Protein AF-A0A7C6AVH5-F1 (afdb_monomer_lite)

pLDDT: mean 94.81, std 6.46, range [58.53, 98.62]

Secondary structure (DSSP, 8-state):
----EEGGGGHHHH-BTTB--SS---HHHHHHHHHHHT-SEEEE-TTS-GGGS-HHHHHHHHHHHHHTT-EEEE----

Structure (mmCIF, N/CA/C/O backbone):
data_AF-A0A7C6AVH5-F1
#
_entry.id   AF-A0A7C6AVH5-F1
#
loop_
_atom_site.group_PDB
_atom_site.id
_atom_site.type_symbol
_atom_site.label_atom_id
_atom_site.label_alt_id
_atom_site.label_comp_id
_atom_site.label_asym_id
_atom_site.label_entity_id
_atom_site.label_seq_id
_atom_site.pdbx_PDB_ins_code
_atom_site.Cartn_x
_atom_site.Cartn_y
_atom_site.Cartn_z
_atom_site.occupancy
_atom_site.B_iso_or_equiv
_atom_site.auth_seq_id
_atom_site.auth_comp_id
_atom_site.auth_asym_id
_atom_site.auth_atom_id
_atom_site.pdbx_PDB_model_num
ATOM 1 N N . MET A 1 1 ? -6.029 -7.605 17.987 1.00 72.06 1 MET A N 1
ATOM 2 C CA . MET A 1 1 ? -5.667 -8.129 16.649 1.00 72.06 1 MET A CA 1
ATOM 3 C C . MET A 1 1 ? -6.266 -7.222 15.586 1.00 72.06 1 MET A C 1
ATOM 5 O O . MET A 1 1 ? -7.394 -6.786 15.778 1.00 72.06 1 MET A O 1
ATOM 9 N N . ARG A 1 2 ? -5.534 -6.921 14.504 1.00 86.88 2 ARG A N 1
ATOM 10 C CA . ARG A 1 2 ? -6.003 -6.093 13.378 1.00 86.88 2 ARG A CA 1
ATOM 11 C C . ARG A 1 2 ? -5.855 -6.874 12.072 1.00 86.88 2 ARG A C 1
ATOM 13 O O . ARG A 1 2 ? -4.795 -7.439 11.837 1.00 86.88 2 ARG A O 1
ATOM 20 N N . LEU A 1 3 ? -6.900 -6.898 11.245 1.00 95.56 3 LEU A N 1
ATOM 21 C CA . LEU A 1 3 ? -6.846 -7.486 9.905 1.00 95.56 3 LEU A CA 1
ATOM 22 C C . LEU A 1 3 ? -6.096 -6.546 8.949 1.00 95.56 3 LEU A C 1
ATOM 24 O O . LEU A 1 3 ? -6.342 -5.338 8.969 1.00 95.56 3 LEU A O 1
ATOM 28 N N . ALA A 1 4 ? -5.214 -7.098 8.116 1.00 97.00 4 ALA A N 1
ATOM 29 C CA . ALA A 1 4 ? -4.456 -6.354 7.117 1.00 97.00 4 ALA A CA 1
ATOM 30 C C . ALA A 1 4 ? -4.441 -7.086 5.768 1.00 97.00 4 ALA A C 1
ATOM 32 O O . ALA A 1 4 ? -4.432 -8.315 5.723 1.00 97.00 4 ALA A O 1
ATOM 33 N N . LEU A 1 5 ? -4.439 -6.320 4.676 1.00 98.00 5 LEU A N 1
ATOM 34 C CA . LEU A 1 5 ? -4.353 -6.822 3.307 1.00 98.00 5 LEU A CA 1
ATOM 35 C C . LEU A 1 5 ? -2.937 -6.600 2.770 1.00 98.00 5 LEU A C 1
ATOM 37 O O . LEU A 1 5 ? -2.527 -5.465 2.527 1.00 98.00 5 LEU A O 1
ATOM 41 N N . SER A 1 6 ? -2.184 -7.682 2.589 1.00 97.31 6 SER A N 1
ATOM 42 C CA . SER A 1 6 ? -0.807 -7.613 2.088 1.00 97.31 6 SER A CA 1
ATOM 43 C C . SER A 1 6 ? -0.742 -7.522 0.567 1.00 97.31 6 SER A C 1
ATOM 45 O O . SER A 1 6 ? -1.527 -8.174 -0.124 1.00 97.31 6 SER A O 1
ATOM 47 N N . SER A 1 7 ? 0.250 -6.804 0.037 1.00 97.06 7 SER A N 1
ATOM 48 C CA . SER A 1 7 ? 0.619 -6.819 -1.384 1.00 97.06 7 SER A CA 1
ATOM 49 C C . SER A 1 7 ? 0.977 -8.223 -1.897 1.00 97.06 7 SER A C 1
ATOM 51 O O . SER A 1 7 ? 0.850 -8.490 -3.093 1.00 97.06 7 SER A O 1
ATOM 53 N N . TYR A 1 8 ? 1.379 -9.149 -1.017 1.00 96.06 8 TYR A N 1
ATOM 54 C CA . TYR A 1 8 ? 1.581 -10.568 -1.345 1.00 96.06 8 TYR A CA 1
ATOM 55 C C . TYR A 1 8 ? 0.276 -11.368 -1.473 1.00 96.06 8 TYR A C 1
ATOM 57 O O . TYR A 1 8 ? 0.280 -12.448 -2.048 1.00 96.06 8 TYR A O 1
ATOM 65 N N . THR A 1 9 ? -0.866 -10.836 -1.031 1.00 96.94 9 THR A N 1
ATOM 66 C CA . THR A 1 9 ? -2.180 -11.435 -1.345 1.00 96.94 9 THR A CA 1
ATOM 67 C C . THR A 1 9 ? -2.440 -11.417 -2.856 1.00 96.94 9 THR A C 1
ATOM 69 O O . THR A 1 9 ? -3.141 -12.273 -3.386 1.00 96.94 9 THR A O 1
ATOM 72 N N . TYR A 1 10 ? -1.833 -10.455 -3.561 1.00 96.38 10 TYR A N 1
ATOM 73 C CA . TYR A 1 10 ? -1.998 -10.217 -4.991 1.00 96.38 10 TYR A CA 1
ATOM 74 C C . TYR A 1 10 ? -0.695 -10.399 -5.778 1.00 96.38 10 TYR A C 1
ATOM 76 O O . TYR A 1 10 ? -0.464 -9.684 -6.748 1.00 96.38 10 TYR A O 1
ATOM 84 N N . THR A 1 11 ? 0.162 -11.354 -5.400 1.00 94.25 11 THR A N 1
ATOM 85 C CA . THR A 1 11 ? 1.503 -11.548 -5.991 1.00 94.25 11 THR A CA 1
ATOM 86 C C . THR A 1 11 ? 1.534 -11.454 -7.521 1.00 94.25 11 THR A C 1
ATOM 88 O O . THR A 1 11 ? 2.361 -10.737 -8.075 1.00 94.25 11 THR A O 1
ATOM 91 N N . TRP A 1 12 ? 0.602 -12.110 -8.214 1.00 95.25 12 TRP A N 1
ATOM 92 C CA . TRP A 1 12 ? 0.542 -12.093 -9.680 1.00 95.25 12 TRP A CA 1
ATOM 93 C C . TRP A 1 12 ? 0.074 -10.760 -10.269 1.00 95.25 12 TRP A C 1
ATOM 95 O O . TRP A 1 12 ? 0.539 -10.378 -11.339 1.00 95.25 12 TRP A O 1
ATOM 105 N N . ALA A 1 13 ? -0.825 -10.050 -9.584 1.00 96.56 13 ALA A N 1
ATOM 106 C CA . ALA A 1 13 ? -1.299 -8.745 -10.033 1.00 96.56 13 ALA A CA 1
ATOM 107 C C . ALA A 1 13 ? -0.273 -7.641 -9.738 1.00 96.56 13 ALA A C 1
ATOM 109 O O . ALA A 1 13 ? -0.149 -6.705 -10.519 1.00 96.56 13 ALA A O 1
ATOM 110 N N . THR A 1 14 ? 0.502 -7.751 -8.658 1.00 95.31 14 THR A N 1
ATOM 111 C CA . THR A 1 14 ? 1.633 -6.851 -8.372 1.00 95.31 14 THR A CA 1
ATOM 112 C C . THR A 1 14 ? 2.797 -7.091 -9.351 1.00 95.31 14 THR A C 1
ATOM 114 O O . THR A 1 14 ? 3.461 -6.146 -9.798 1.00 95.31 14 THR A O 1
ATOM 117 N N . GLY A 1 15 ? 2.996 -8.359 -9.727 1.00 94.12 15 GLY A N 1
ATOM 118 C CA . GLY A 1 15 ? 4.030 -8.843 -10.637 1.00 94.12 15 GLY A CA 1
ATOM 119 C C . GLY A 1 15 ? 5.122 -9.637 -9.922 1.00 94.12 15 GLY A C 1
ATOM 120 O O . GLY A 1 15 ? 5.423 -9.399 -8.752 1.00 94.12 15 GLY A O 1
ATOM 121 N N . VAL A 1 16 ? 5.720 -10.586 -10.645 1.00 92.56 16 VAL A N 1
ATOM 122 C CA . VAL A 1 16 ? 6.873 -11.373 -10.186 1.00 92.56 16 VAL A CA 1
ATOM 123 C C . VAL A 1 16 ? 8.010 -11.287 -11.207 1.00 92.56 16 VAL A C 1
ATOM 125 O O . VAL A 1 16 ? 7.736 -11.121 -12.400 1.00 92.56 16 VAL A O 1
ATOM 128 N N . PRO A 1 17 ? 9.284 -11.422 -10.791 1.00 89.88 17 PRO A N 1
ATOM 129 C CA . PRO A 1 17 ? 10.409 -11.447 -11.721 1.00 89.88 17 PRO A CA 1
ATOM 130 C C . PRO A 1 17 ? 10.190 -12.458 -12.856 1.00 89.88 17 PRO A C 1
ATOM 132 O O . PRO A 1 17 ? 9.825 -13.607 -12.617 1.00 89.88 17 PRO A O 1
ATOM 135 N N . GLY A 1 18 ? 10.364 -12.014 -14.101 1.00 92.88 18 GLY A N 1
ATOM 136 C CA . GLY A 1 18 ? 10.132 -12.830 -15.300 1.00 92.88 18 GLY A CA 1
ATOM 137 C C . GLY A 1 18 ? 8.668 -12.957 -15.743 1.00 92.88 18 GLY A C 1
ATOM 138 O O . GLY A 1 18 ? 8.420 -13.452 -16.839 1.00 92.88 18 GLY A O 1
ATOM 139 N N . LYS A 1 19 ? 7.692 -12.489 -14.951 1.00 91.75 19 LYS A N 1
ATOM 140 C CA . LYS A 1 19 ? 6.272 -12.481 -15.331 1.00 91.75 19 LYS A CA 1
ATOM 141 C C . LYS A 1 19 ? 5.543 -11.272 -14.744 1.00 91.75 19 LYS A C 1
ATOM 143 O O . LYS A 1 19 ? 4.880 -11.349 -13.708 1.00 91.75 19 LYS A O 1
ATOM 148 N N . MET A 1 20 ? 5.665 -10.149 -15.446 1.00 94.12 20 MET A N 1
ATOM 149 C CA . MET A 1 20 ? 4.961 -8.913 -15.113 1.00 94.12 20 MET A CA 1
ATOM 150 C C . MET A 1 20 ? 3.603 -8.866 -15.824 1.00 94.12 20 MET A C 1
ATOM 152 O O . MET A 1 20 ? 3.541 -9.178 -17.014 1.00 94.12 20 MET A O 1
ATOM 156 N N . PRO A 1 21 ? 2.515 -8.487 -15.135 1.00 94.69 21 PRO A N 1
ATOM 157 C CA . PRO A 1 21 ? 1.233 -8.258 -15.786 1.00 94.69 21 PRO A CA 1
ATOM 158 C C . PRO A 1 21 ? 1.271 -6.960 -16.601 1.00 94.69 21 PRO A C 1
ATOM 160 O O . PRO A 1 21 ? 1.981 -6.020 -16.243 1.00 94.69 21 PRO A O 1
ATOM 163 N N . GLU A 1 22 ? 0.448 -6.880 -17.650 1.00 94.38 22 GLU A N 1
ATOM 164 C CA . GLU A 1 22 ? 0.293 -5.660 -18.462 1.00 94.38 22 GLU A CA 1
ATOM 165 C C . GLU A 1 22 ? -0.160 -4.463 -17.616 1.00 94.38 22 GLU A C 1
ATOM 167 O O . GLU A 1 22 ? 0.306 -3.340 -17.798 1.00 94.38 22 GLU A O 1
ATOM 172 N N . LYS A 1 23 ? -1.046 -4.719 -16.646 1.00 93.75 23 LYS A N 1
ATOM 173 C CA . LYS A 1 23 ? -1.518 -3.732 -15.678 1.00 93.75 23 LYS A CA 1
ATOM 174 C C . LYS A 1 23 ? -1.203 -4.204 -14.265 1.00 93.75 23 LYS A C 1
ATOM 176 O O . LYS A 1 23 ? -1.875 -5.087 -13.734 1.00 93.75 23 LYS A O 1
ATOM 181 N N . ARG A 1 24 ? -0.183 -3.598 -13.659 1.00 94.12 24 ARG A N 1
ATOM 182 C CA . ARG A 1 24 ? 0.230 -3.894 -12.283 1.00 94.12 24 ARG A CA 1
ATOM 183 C C . ARG A 1 24 ? -0.760 -3.312 -11.275 1.00 94.12 24 ARG A C 1
ATOM 185 O O . ARG A 1 24 ? -1.196 -2.171 -11.416 1.00 94.12 24 ARG A O 1
ATOM 192 N N . LEU A 1 25 ? -1.074 -4.086 -10.240 1.00 96.75 25 LEU A N 1
ATOM 193 C CA . LEU A 1 25 ? -1.688 -3.584 -9.018 1.00 96.75 25 LEU A CA 1
ATOM 194 C C . LEU A 1 25 ? -0.625 -2.801 -8.241 1.00 96.75 25 LEU A C 1
ATOM 196 O O . LEU A 1 25 ? 0.377 -3.370 -7.811 1.00 96.75 25 LEU A O 1
ATOM 200 N N . ASP A 1 26 ? -0.841 -1.501 -8.077 1.00 96.12 26 ASP A N 1
ATOM 201 C CA . ASP A 1 26 ? 0.036 -0.604 -7.327 1.00 96.12 26 ASP A CA 1
ATOM 202 C C . ASP A 1 26 ? -0.519 -0.311 -5.918 1.00 96.12 26 ASP A C 1
ATOM 204 O O . ASP A 1 26 ? -1.533 -0.871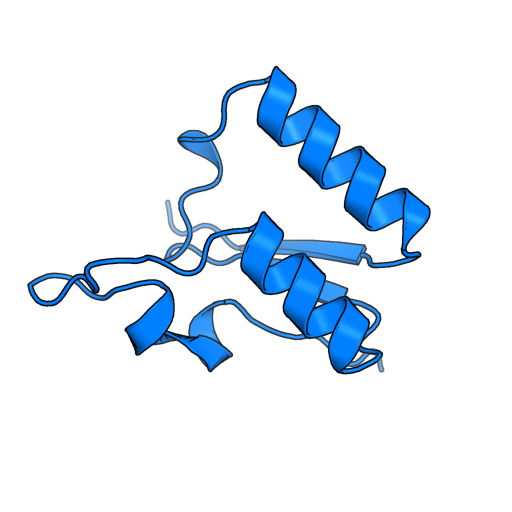 -5.490 1.00 96.12 26 ASP A O 1
ATOM 208 N N . ALA A 1 27 ? 0.150 0.577 -5.177 1.00 97.38 27 ALA A N 1
ATOM 209 C CA . ALA A 1 27 ? -0.253 0.952 -3.821 1.00 97.38 27 ALA A CA 1
ATOM 210 C C . ALA A 1 27 ? -1.654 1.587 -3.760 1.00 97.38 27 ALA A C 1
ATOM 212 O O . ALA A 1 27 ? -2.378 1.388 -2.782 1.00 97.38 27 ALA A O 1
ATOM 213 N N . PHE A 1 28 ? -2.064 2.313 -4.804 1.00 97.94 28 PHE A N 1
ATOM 214 C CA . PHE A 1 28 ? -3.399 2.905 -4.890 1.00 97.94 28 PHE A CA 1
ATOM 215 C C . PHE A 1 28 ? -4.459 1.835 -5.157 1.00 97.94 28 PHE A C 1
ATOM 217 O O . PHE A 1 28 ? -5.525 1.856 -4.541 1.00 97.94 28 PHE A O 1
ATOM 224 N N . GLY A 1 29 ? -4.152 0.867 -6.020 1.00 97.88 29 GLY A N 1
ATOM 225 C CA . GLY A 1 29 ? -4.986 -0.306 -6.251 1.00 97.88 29 GLY A CA 1
ATOM 226 C C . GLY A 1 29 ? -5.168 -1.143 -4.986 1.00 97.88 29 GLY A C 1
ATOM 227 O O . GLY A 1 29 ? -6.294 -1.494 -4.642 1.00 97.88 29 GLY A O 1
ATOM 228 N N . LEU A 1 30 ? -4.093 -1.398 -4.235 1.00 98.19 30 LEU A N 1
ATOM 229 C CA . LEU A 1 30 ? -4.170 -2.127 -2.965 1.00 98.19 30 LEU A CA 1
ATOM 230 C C . LEU A 1 30 ? -5.029 -1.388 -1.926 1.00 98.19 30 LEU A C 1
ATOM 232 O O . LEU A 1 30 ? -5.844 -2.008 -1.240 1.00 98.19 30 LEU A O 1
ATOM 236 N N . LEU A 1 31 ? -4.894 -0.061 -1.841 1.00 98.50 31 LEU A N 1
ATOM 237 C CA . LEU A 1 31 ? -5.734 0.780 -0.986 1.00 98.50 31 LEU A CA 1
ATOM 238 C C . LEU A 1 31 ? -7.215 0.726 -1.399 1.00 98.50 31 LEU A C 1
ATOM 240 O O . LEU A 1 31 ? -8.104 0.649 -0.543 1.00 98.50 31 LEU A O 1
ATOM 244 N N . ALA A 1 32 ? -7.494 0.743 -2.705 1.00 98.38 32 ALA A N 1
ATOM 245 C CA . ALA A 1 32 ? -8.847 0.600 -3.232 1.00 98.38 32 ALA A CA 1
ATOM 246 C C . ALA A 1 32 ? -9.450 -0.771 -2.881 1.00 98.38 32 ALA A C 1
ATOM 248 O O . ALA A 1 32 ? -10.592 -0.831 -2.421 1.00 98.38 32 ALA A O 1
ATOM 249 N N . GLU A 1 33 ? -8.675 -1.851 -2.993 1.00 98.38 33 GLU A N 1
ATOM 250 C CA . GLU A 1 33 ? -9.113 -3.191 -2.593 1.00 98.38 33 GLU A CA 1
ATOM 251 C C . GLU A 1 33 ? -9.380 -3.296 -1.091 1.00 98.38 33 GLU A C 1
ATOM 253 O O . GLU A 1 33 ? -10.412 -3.833 -0.690 1.00 98.38 33 GLU A O 1
ATOM 258 N N . ALA A 1 34 ? -8.517 -2.729 -0.245 1.00 98.44 34 ALA A N 1
ATOM 259 C CA . ALA A 1 34 ? -8.762 -2.695 1.196 1.00 98.44 34 ALA A CA 1
ATOM 260 C C . ALA A 1 34 ? -10.036 -1.913 1.548 1.00 98.44 34 ALA A C 1
ATOM 262 O O . ALA A 1 34 ? -10.813 -2.357 2.392 1.00 98.44 34 ALA A O 1
ATOM 263 N N . THR A 1 35 ? -10.307 -0.813 0.837 1.00 98.38 35 THR A N 1
ATOM 264 C CA . THR A 1 35 ? -11.567 -0.062 0.971 1.00 98.38 35 THR A CA 1
ATOM 265 C C . THR A 1 35 ? -12.766 -0.945 0.624 1.00 98.38 35 THR A C 1
ATOM 267 O O . THR A 1 35 ? -13.708 -1.056 1.408 1.00 98.38 35 THR A O 1
ATOM 270 N N . ARG A 1 36 ? -12.721 -1.616 -0.535 1.00 98.38 36 ARG A N 1
ATOM 271 C CA . ARG A 1 36 ? -13.794 -2.495 -1.023 1.00 98.38 36 ARG A CA 1
ATOM 272 C C . ARG A 1 36 ? -14.067 -3.656 -0.064 1.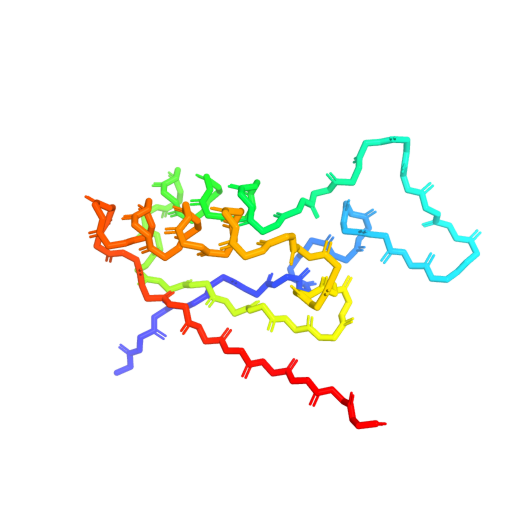00 98.38 36 ARG A C 1
ATOM 274 O O . ARG A 1 36 ? -15.221 -4.006 0.168 1.00 98.38 36 ARG A O 1
ATOM 281 N N . LEU A 1 37 ? -13.008 -4.237 0.497 1.00 98.06 37 LEU A N 1
ATOM 282 C CA . LEU A 1 37 ? -13.061 -5.364 1.429 1.00 98.06 37 LEU A CA 1
ATOM 283 C C . LEU A 1 37 ? -13.319 -4.952 2.887 1.00 98.06 37 LEU A C 1
ATOM 285 O O . LEU A 1 37 ? -13.452 -5.826 3.740 1.00 98.06 37 LEU A O 1
ATOM 289 N N . LYS A 1 38 ? -13.398 -3.646 3.182 1.00 97.69 38 LYS A N 1
ATOM 290 C CA . LYS A 1 38 ? -13.523 -3.094 4.543 1.00 97.69 38 LYS A CA 1
ATOM 291 C C . LYS A 1 38 ? -12.396 -3.558 5.481 1.00 97.69 38 LYS A C 1
ATOM 293 O O . LYS A 1 38 ? -12.619 -3.810 6.664 1.00 97.69 38 LYS A O 1
ATOM 298 N N . VAL A 1 39 ? -11.178 -3.667 4.949 1.00 98.12 39 VAL A N 1
ATOM 299 C CA . VAL A 1 39 ? -9.974 -4.013 5.714 1.00 98.12 39 VAL A CA 1
ATOM 300 C C . VAL A 1 39 ? -9.289 -2.723 6.182 1.00 98.12 39 VAL A C 1
ATOM 302 O O . VAL A 1 39 ? -8.983 -1.869 5.352 1.00 98.12 39 VAL A O 1
ATOM 305 N N . PRO A 1 40 ? -9.000 -2.559 7.486 1.00 97.94 40 PRO A N 1
ATOM 306 C CA . PRO A 1 40 ? -8.520 -1.288 8.043 1.00 97.94 40 PRO A CA 1
ATOM 307 C C . PRO A 1 40 ? -7.006 -1.059 7.883 1.00 97.94 40 PRO A C 1
ATOM 309 O O . PRO A 1 40 ? -6.462 -0.095 8.425 1.00 97.94 40 PRO A O 1
ATOM 312 N N . CYS A 1 41 ? -6.289 -1.960 7.213 1.00 98.31 41 CYS A N 1
ATOM 313 C CA . CYS A 1 41 ? -4.841 -1.890 7.063 1.00 98.31 41 CYS A CA 1
ATOM 314 C C . CYS A 1 41 ? -4.394 -2.504 5.733 1.00 98.31 41 CYS A C 1
ATOM 316 O O . CYS A 1 41 ? -4.886 -3.565 5.344 1.00 98.31 41 CYS A O 1
ATOM 318 N N . ILE A 1 42 ? -3.430 -1.871 5.070 1.00 98.31 42 ILE A N 1
ATOM 319 C CA . ILE A 1 42 ? -2.670 -2.475 3.974 1.00 98.31 42 ILE A CA 1
ATOM 320 C C . ILE A 1 42 ? -1.218 -2.676 4.389 1.00 98.31 42 ILE A C 1
ATOM 322 O O . ILE A 1 42 ? -0.633 -1.829 5.061 1.00 98.31 42 ILE A O 1
ATOM 326 N N . GLN A 1 43 ? -0.638 -3.791 3.956 1.00 97.38 43 GLN A N 1
ATOM 327 C CA . GLN A 1 43 ? 0.778 -4.102 4.131 1.00 97.38 43 GLN A CA 1
ATOM 328 C C . GLN A 1 43 ? 1.466 -4.035 2.773 1.00 97.38 43 GLN A C 1
ATOM 330 O O . GLN A 1 43 ? 1.236 -4.883 1.910 1.00 97.38 43 GLN A O 1
ATOM 335 N N . ILE A 1 44 ? 2.298 -3.016 2.585 1.00 96.75 44 ILE A N 1
ATOM 336 C CA . ILE A 1 44 ? 3.060 -2.803 1.360 1.00 96.75 44 ILE A CA 1
ATOM 337 C C . ILE A 1 44 ? 4.454 -3.392 1.559 1.00 96.75 44 ILE A C 1
ATOM 339 O O . ILE A 1 44 ? 5.250 -2.867 2.341 1.00 96.75 44 ILE A O 1
ATOM 343 N N . ALA A 1 45 ? 4.714 -4.512 0.887 1.00 95.38 45 ALA A N 1
ATOM 344 C CA . ALA A 1 45 ? 5.977 -5.229 0.975 1.00 95.38 45 ALA A CA 1
ATOM 345 C C . ALA A 1 45 ? 6.946 -4.884 -0.178 1.00 95.38 45 ALA A C 1
ATOM 347 O O . ALA A 1 45 ? 6.644 -4.075 -1.054 1.00 95.38 45 ALA A O 1
ATOM 348 N N . ASP A 1 46 ? 8.099 -5.552 -0.209 1.00 93.19 46 ASP A N 1
ATOM 349 C CA . ASP A 1 46 ? 9.181 -5.390 -1.191 1.00 93.19 46 ASP A CA 1
ATOM 350 C C . ASP A 1 46 ? 8.773 -5.653 -2.652 1.00 93.19 46 ASP A C 1
ATOM 352 O O . ASP A 1 46 ? 9.384 -5.110 -3.569 1.00 93.19 46 ASP A O 1
ATOM 356 N N . ASN A 1 47 ? 7.707 -6.420 -2.892 1.00 93.50 47 ASN A N 1
ATOM 357 C CA . ASN A 1 47 ? 7.160 -6.629 -4.236 1.00 93.50 47 ASN A CA 1
ATOM 358 C C . ASN A 1 47 ? 6.438 -5.394 -4.819 1.00 93.50 47 ASN A C 1
ATOM 360 O O . ASN A 1 47 ? 6.074 -5.398 -5.996 1.00 93.50 47 ASN A O 1
ATOM 364 N N . MET A 1 48 ? 6.231 -4.345 -4.019 1.00 93.94 48 MET A N 1
ATOM 365 C CA . MET A 1 48 ? 5.574 -3.099 -4.404 1.00 93.94 48 MET A CA 1
ATOM 366 C C . MET A 1 48 ? 6.486 -1.904 -4.057 1.00 93.94 48 MET A C 1
ATOM 368 O O . MET A 1 48 ? 6.418 -1.370 -2.947 1.00 93.94 48 MET A O 1
ATOM 372 N N . PRO A 1 49 ? 7.363 -1.478 -4.985 1.00 90.62 49 PRO A N 1
ATOM 373 C CA . PRO A 1 49 ? 8.455 -0.549 -4.695 1.00 90.62 49 PRO A CA 1
ATOM 374 C C . PRO A 1 49 ? 7.954 0.882 -4.440 1.00 90.62 49 PRO A C 1
ATOM 376 O O . PRO A 1 49 ? 7.824 1.702 -5.343 1.00 90.62 49 PRO A O 1
AT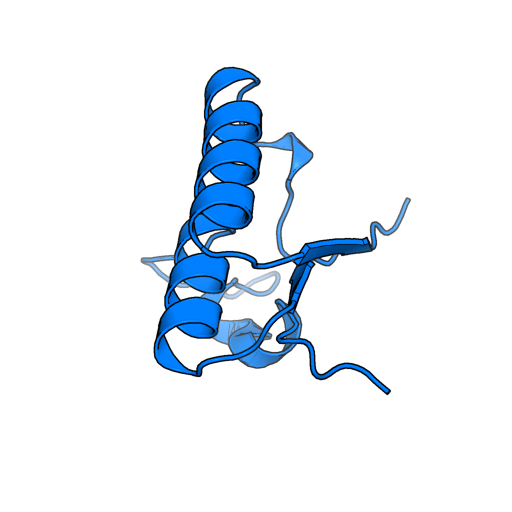OM 379 N N . LEU A 1 50 ? 7.712 1.217 -3.170 1.00 92.12 50 LEU A N 1
ATOM 380 C CA . LEU A 1 50 ? 7.264 2.555 -2.759 1.00 92.12 50 LEU A CA 1
ATOM 381 C C . LEU A 1 50 ? 8.252 3.681 -3.092 1.00 92.12 50 LEU A C 1
ATOM 383 O O . LEU A 1 50 ? 7.833 4.829 -3.217 1.00 92.12 50 LEU A O 1
ATOM 387 N N . HIS A 1 51 ? 9.541 3.366 -3.229 1.00 90.75 51 HIS A N 1
ATOM 388 C CA . HIS A 1 51 ? 10.579 4.337 -3.579 1.00 90.75 51 HIS A CA 1
ATOM 389 C C . HIS A 1 51 ? 10.475 4.834 -5.031 1.00 90.75 51 HIS A C 1
ATOM 391 O O . HIS A 1 51 ? 11.057 5.862 -5.358 1.00 90.75 51 HIS A O 1
ATOM 397 N N . GLU A 1 52 ? 9.721 4.138 -5.890 1.00 92.62 52 GLU A N 1
ATOM 398 C CA . GLU A 1 52 ? 9.422 4.586 -7.256 1.00 92.62 52 GLU A CA 1
ATOM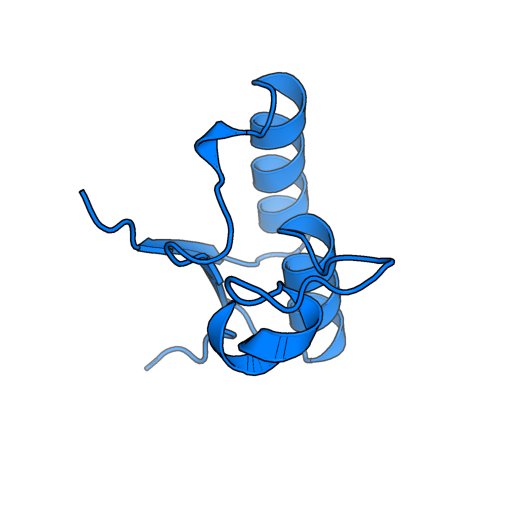 399 C C . GLU A 1 52 ? 8.316 5.657 -7.287 1.00 92.62 52 GLU A C 1
ATOM 401 O O . GLU A 1 52 ? 8.127 6.329 -8.302 1.00 92.62 52 GLU A O 1
ATOM 406 N N . LEU A 1 53 ? 7.576 5.850 -6.186 1.00 95.19 53 LEU A N 1
ATOM 407 C CA . LEU A 1 53 ? 6.579 6.913 -6.098 1.00 95.19 53 LEU A CA 1
ATOM 408 C C . LEU A 1 53 ? 7.264 8.273 -5.962 1.00 95.19 53 LEU A C 1
ATOM 410 O O . LEU A 1 53 ? 8.095 8.492 -5.080 1.00 95.19 53 LEU A O 1
ATOM 414 N N . SER A 1 54 ? 6.828 9.239 -6.769 1.00 97.56 54 SER A N 1
ATOM 415 C CA . SER A 1 54 ? 7.211 10.637 -6.568 1.00 97.56 54 SER A CA 1
ATOM 416 C C . SER A 1 54 ? 6.763 11.142 -5.186 1.00 97.56 54 SER A C 1
ATOM 418 O O . SER A 1 54 ? 5.770 10.651 -4.631 1.00 97.56 54 SER A O 1
ATOM 420 N N . PRO A 1 55 ? 7.397 12.198 -4.642 1.00 97.75 55 PRO A N 1
ATOM 421 C CA . PRO A 1 55 ? 6.956 12.810 -3.388 1.00 97.75 55 PRO A CA 1
ATOM 422 C C . PRO A 1 55 ? 5.468 13.197 -3.395 1.00 97.75 55 PRO A C 1
ATOM 424 O O . PRO A 1 55 ? 4.766 12.995 -2.405 1.00 97.75 55 PRO A O 1
ATOM 427 N N . ALA A 1 56 ? 4.954 13.683 -4.531 1.00 98.12 56 ALA A N 1
ATOM 428 C CA . ALA A 1 56 ? 3.541 14.022 -4.695 1.00 98.12 56 ALA A CA 1
ATOM 429 C C . ALA A 1 56 ? 2.626 12.786 -4.611 1.00 98.12 56 ALA A C 1
ATOM 431 O O . ALA A 1 56 ? 1.580 12.833 -3.959 1.00 98.12 56 ALA A O 1
ATOM 432 N N . GLN A 1 57 ? 3.025 11.668 -5.226 1.00 98.00 57 GLN A N 1
ATOM 433 C CA . GLN A 1 57 ? 2.295 10.400 -5.135 1.00 98.00 57 GLN A CA 1
ATOM 434 C C . GLN A 1 57 ? 2.336 9.826 -3.718 1.00 98.00 57 GLN A C 1
ATOM 436 O O . GLN A 1 57 ? 1.304 9.376 -3.231 1.00 98.00 57 GLN A O 1
ATOM 441 N N . MET A 1 58 ? 3.473 9.903 -3.024 1.00 97.56 58 MET A N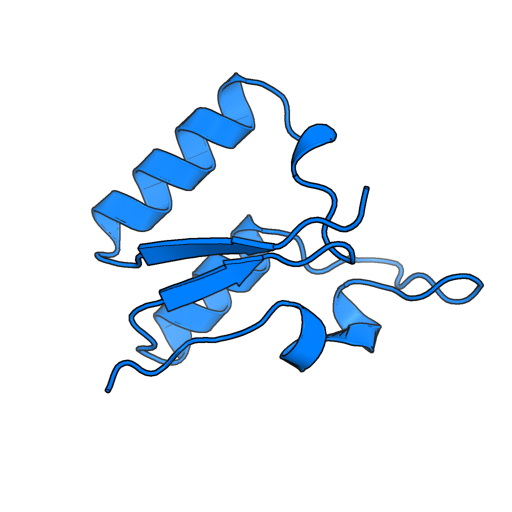 1
ATOM 442 C CA . MET A 1 58 ? 3.584 9.460 -1.632 1.00 97.56 58 MET A CA 1
ATOM 443 C C . MET A 1 58 ? 2.644 10.252 -0.711 1.00 97.56 58 MET A C 1
ATOM 445 O O . MET A 1 58 ? 1.893 9.671 0.074 1.00 97.56 58 MET A O 1
ATOM 449 N N . GLN A 1 59 ? 2.611 11.583 -0.849 1.00 98.06 59 GLN A N 1
ATOM 450 C CA . GLN A 1 59 ? 1.680 12.422 -0.083 1.00 98.06 59 GLN A CA 1
ATOM 451 C C . GLN A 1 59 ? 0.218 12.143 -0.440 1.00 98.06 59 GLN A C 1
ATOM 453 O O . GLN A 1 59 ? -0.646 12.141 0.438 1.00 98.06 59 GLN A O 1
ATOM 458 N N . LYS A 1 60 ? -0.074 11.875 -1.718 1.00 98.50 60 LYS A N 1
ATOM 459 C CA . LYS A 1 60 ? -1.409 11.462 -2.159 1.00 98.50 60 LYS A CA 1
ATOM 460 C C . LYS A 1 60 ? -1.821 10.132 -1.525 1.00 98.50 60 LYS A C 1
ATOM 462 O O . LYS A 1 60 ? -2.915 10.065 -0.980 1.00 98.50 60 LYS A O 1
ATOM 467 N N . LEU A 1 61 ? -0.953 9.120 -1.543 1.00 98.31 61 LEU A N 1
ATOM 468 C CA . LEU A 1 61 ? -1.215 7.811 -0.944 1.00 98.31 61 LEU A CA 1
ATOM 469 C C . LEU A 1 61 ? -1.508 7.939 0.556 1.00 98.31 61 LEU A C 1
ATOM 471 O O . LEU A 1 61 ? -2.504 7.403 1.037 1.00 98.31 61 LEU A O 1
ATOM 475 N N . LYS A 1 62 ? -0.684 8.707 1.280 1.00 98.06 62 LYS A N 1
ATOM 476 C CA . LYS A 1 62 ? -0.878 8.970 2.712 1.00 98.06 62 LYS A CA 1
ATOM 477 C C . LYS A 1 62 ? -2.216 9.654 2.994 1.00 98.06 62 LYS A C 1
ATOM 479 O O . LYS A 1 62 ? -2.928 9.240 3.907 1.00 98.06 62 LYS A O 1
ATOM 484 N N . ARG A 1 63 ? -2.557 10.687 2.216 1.00 98.62 63 ARG A N 1
ATOM 485 C CA . ARG A 1 63 ? -3.829 11.406 2.354 1.00 98.62 63 ARG A CA 1
ATOM 486 C C . ARG A 1 63 ? -5.015 10.485 2.088 1.00 98.62 63 ARG A C 1
ATOM 488 O O . ARG A 1 63 ? -5.879 10.377 2.943 1.00 98.62 63 ARG A O 1
ATOM 495 N N . GLU A 1 64 ? -5.020 9.765 0.967 1.00 98.56 64 GLU A N 1
ATOM 496 C CA . GLU A 1 64 ? -6.130 8.868 0.634 1.00 98.56 64 GLU A CA 1
ATOM 497 C C . GLU A 1 64 ? -6.313 7.752 1.666 1.00 98.56 64 GLU A C 1
ATOM 499 O O . GLU A 1 64 ? -7.444 7.395 1.984 1.00 98.56 64 GLU A O 1
ATOM 504 N N . ALA A 1 65 ? -5.224 7.202 2.206 1.00 98.44 65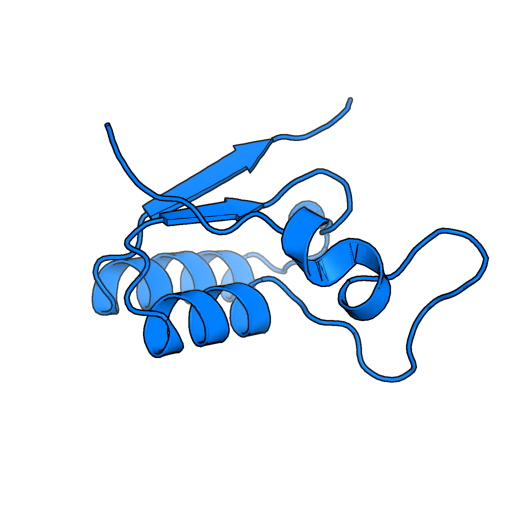 ALA A N 1
ATOM 505 C CA . ALA A 1 65 ? -5.310 6.206 3.267 1.00 98.44 65 ALA A CA 1
ATOM 506 C C . ALA A 1 65 ? -5.920 6.797 4.547 1.00 98.44 65 ALA A C 1
ATOM 508 O O . ALA A 1 65 ? -6.818 6.190 5.132 1.00 98.44 65 ALA A O 1
ATOM 509 N N . SER A 1 66 ? -5.510 8.013 4.926 1.00 98.31 66 SER A N 1
ATOM 510 C CA . SER A 1 66 ? -6.090 8.750 6.054 1.00 98.31 66 SER A CA 1
ATOM 511 C C . SER A 1 66 ? -7.582 9.026 5.858 1.00 98.31 66 SER A C 1
ATOM 513 O O . SER A 1 66 ? -8.374 8.726 6.748 1.00 98.31 66 SER A O 1
ATOM 515 N N . ASP A 1 67 ? -7.979 9.529 4.686 1.00 98.44 67 ASP A N 1
ATOM 516 C CA . ASP A 1 67 ? -9.376 9.849 4.357 1.00 98.44 67 ASP A CA 1
ATOM 517 C C . ASP A 1 67 ? -10.278 8.605 4.436 1.00 98.44 67 ASP A C 1
ATOM 519 O O . ASP A 1 67 ? -11.456 8.689 4.778 1.00 98.44 67 ASP A O 1
ATOM 523 N N . ARG A 1 68 ? -9.711 7.424 4.160 1.00 98.12 68 ARG A N 1
ATOM 524 C CA . ARG A 1 68 ? -10.402 6.127 4.206 1.00 98.12 68 ARG A CA 1
ATOM 525 C C . ARG A 1 68 ? -10.278 5.418 5.558 1.00 98.12 68 ARG A C 1
ATOM 527 O O . ARG A 1 68 ? -10.790 4.311 5.696 1.00 98.12 68 ARG A O 1
ATOM 534 N N . SER A 1 69 ? -9.608 6.019 6.546 1.00 97.88 69 SER A N 1
ATOM 535 C CA . SER A 1 69 ? -9.290 5.389 7.840 1.00 97.88 69 SER A CA 1
ATOM 536 C C . SER A 1 69 ? -8.535 4.053 7.708 1.00 97.88 69 SER A C 1
ATOM 538 O O . SER A 1 69 ? -8.734 3.129 8.498 1.00 97.88 69 SER A O 1
ATOM 540 N N . ILE A 1 70 ? -7.657 3.945 6.707 1.00 98.50 70 ILE A N 1
ATOM 541 C CA . ILE A 1 70 ? -6.825 2.767 6.443 1.00 98.50 70 ILE A CA 1
ATOM 542 C C . ILE A 1 70 ? -5.388 3.064 6.867 1.00 98.50 70 ILE A C 1
ATOM 544 O O . ILE A 1 70 ? -4.776 4.039 6.438 1.00 98.50 70 ILE A O 1
ATOM 548 N N . SER A 1 71 ? -4.821 2.200 7.705 1.00 98.06 71 SER A N 1
ATOM 549 C CA . SER A 1 71 ? -3.399 2.264 8.054 1.00 98.06 71 SER A CA 1
ATOM 550 C C . SER A 1 71 ? -2.521 1.660 6.960 1.00 98.06 71 SER A C 1
ATOM 552 O O . SER A 1 71 ? -2.914 0.698 6.305 1.00 98.06 71 SER A O 1
ATOM 554 N N . ILE A 1 72 ? -1.307 2.188 6.811 1.00 97.56 72 ILE A N 1
ATOM 555 C CA . ILE A 1 72 ? -0.279 1.625 5.931 1.00 97.56 72 ILE A CA 1
ATOM 556 C C . ILE A 1 72 ? 0.843 1.070 6.804 1.00 97.56 72 ILE A C 1
ATOM 558 O O . ILE A 1 72 ? 1.429 1.796 7.606 1.00 97.56 72 ILE A O 1
ATOM 562 N N . GLU A 1 73 ? 1.149 -0.208 6.628 1.00 97.06 73 GLU A N 1
ATOM 563 C CA . GLU A 1 73 ? 2.345 -0.861 7.149 1.00 97.06 73 GLU A CA 1
ATOM 564 C C . GLU A 1 73 ? 3.314 -1.096 5.990 1.00 97.06 73 GLU A C 1
ATOM 566 O O . GLU A 1 73 ? 2.907 -1.539 4.916 1.00 97.06 73 GLU A O 1
ATOM 571 N N . VAL A 1 74 ? 4.595 -0.795 6.195 1.00 94.94 74 VAL A N 1
ATOM 572 C CA . VAL A 1 74 ? 5.627 -0.946 5.165 1.00 94.94 74 VAL A CA 1
ATOM 573 C C . VAL A 1 74 ? 6.639 -1.985 5.623 1.00 94.94 74 VAL A C 1
ATOM 575 O O . VAL A 1 74 ? 7.168 -1.888 6.729 1.00 94.94 74 VAL A O 1
ATOM 578 N N . GLY A 1 75 ? 6.917 -2.961 4.763 1.00 88.44 75 GLY A N 1
ATOM 579 C CA . GLY A 1 75 ? 7.990 -3.933 4.944 1.00 88.44 75 GLY A CA 1
ATOM 580 C C . GLY A 1 75 ? 8.906 -3.915 3.730 1.00 88.44 75 GLY A C 1
ATOM 581 O O . GLY A 1 75 ? 8.494 -4.302 2.645 1.00 88.44 75 GLY A O 1
ATOM 582 N N . ALA A 1 76 ? 10.147 -3.472 3.893 1.00 76.56 76 ALA A N 1
ATOM 583 C CA . ALA A 1 76 ? 11.138 -3.502 2.821 1.00 76.56 76 ALA A CA 1
ATOM 584 C C . ALA A 1 76 ? 12.190 -4.582 3.099 1.00 76.56 76 ALA A C 1
ATOM 586 O O . ALA A 1 76 ? 12.532 -4.840 4.254 1.00 76.56 76 ALA A O 1
ATOM 587 N N . ARG A 1 77 ? 12.709 -5.196 2.032 1.00 73.81 77 ARG A N 1
ATOM 588 C CA . ARG A 1 77 ? 13.974 -5.937 2.066 1.00 73.81 77 ARG A CA 1
ATOM 589 C C . ARG A 1 77 ? 15.087 -4.989 1.609 1.00 73.81 77 ARG A C 1
ATOM 591 O O . ARG A 1 77 ? 14.848 -4.194 0.702 1.00 73.81 77 ARG A O 1
ATOM 598 N N . GLY A 1 78 ? 16.221 -5.026 2.312 1.00 58.53 78 GLY A N 1
ATOM 599 C CA . GLY A 1 78 ? 17.380 -4.149 2.097 1.00 58.53 78 GLY A CA 1
ATOM 600 C C . GLY A 1 78 ? 18.216 -4.541 0.893 1.00 58.53 78 GLY A C 1
ATOM 601 O O . GLY A 1 78 ? 18.296 -5.760 0.621 1.00 58.53 78 GLY A O 1
#

Foldseek 3Di:
DAFEAEPVVVDQQLHDVPHHDPHHCALVNQLVVCLVVVGQEYEYEQSHDPVPDDPVRVVVSVVSSVVSNHYYHYYYDD

Radius of gyration: 12.11 Å; chains: 1; bounding box: 31×27×35 Å

Sequence (78 aa):
MRLALSSYTYTWATGVPGKMPEKRLDAFGLLAEATRLKVPCIQIADNMPLHELSPAQMQKLKREASDRSISIEVGARG